Protein AF-A0A2N0ZFA1-F1 (afdb_monomer)

Sequence (68 aa):
MLNRDQIDDIRFCAMKKKIKNKDIAQAIVSSDALVSLFLNHKTNMSSEKQEKLIEFVENQPEYKLVRV

Structure (mmCIF, N/CA/C/O backbone):
data_AF-A0A2N0ZFA1-F1
#
_entry.id   AF-A0A2N0ZFA1-F1
#
loop_
_atom_site.group_PDB
_atom_site.id
_atom_site.type_symbol
_atom_site.label_atom_id
_atom_site.label_alt_id
_atom_site.label_comp_id
_atom_site.label_asym_id
_atom_site.label_entity_id
_atom_site.label_seq_id
_atom_site.pdbx_PDB_ins_code
_atom_site.Cartn_x
_atom_site.Cartn_y
_atom_site.Cartn_z
_atom_site.occupancy
_atom_site.B_iso_or_equiv
_atom_site.auth_seq_id
_atom_site.auth_comp_id
_atom_site.auth_asym_id
_atom_site.auth_atom_id
_atom_site.pdbx_PDB_model_num
ATOM 1 N N . MET A 1 1 ? 11.641 8.933 -8.306 1.00 57.53 1 MET A N 1
ATOM 2 C CA . MET A 1 1 ? 11.670 7.700 -7.489 1.00 57.53 1 MET A CA 1
ATOM 3 C C . MET A 1 1 ? 11.285 8.094 -6.080 1.00 57.53 1 MET A C 1
ATOM 5 O O . MET A 1 1 ? 11.858 9.064 -5.598 1.00 57.53 1 MET A O 1
ATOM 9 N N . LEU A 1 2 ? 10.327 7.405 -5.455 1.00 66.25 2 LEU A N 1
ATOM 10 C CA . LEU A 1 2 ? 10.029 7.649 -4.043 1.00 66.25 2 LEU A CA 1
ATOM 11 C C . LEU A 1 2 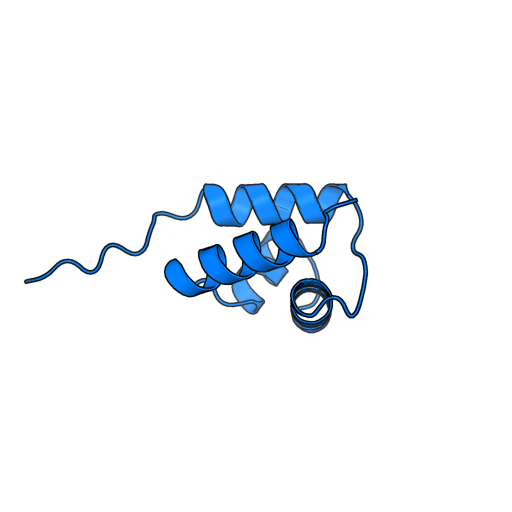? 11.214 7.249 -3.165 1.00 66.25 2 LEU A C 1
ATOM 13 O O . LEU A 1 2 ? 11.862 6.230 -3.415 1.00 66.25 2 LEU A O 1
ATOM 17 N N . ASN 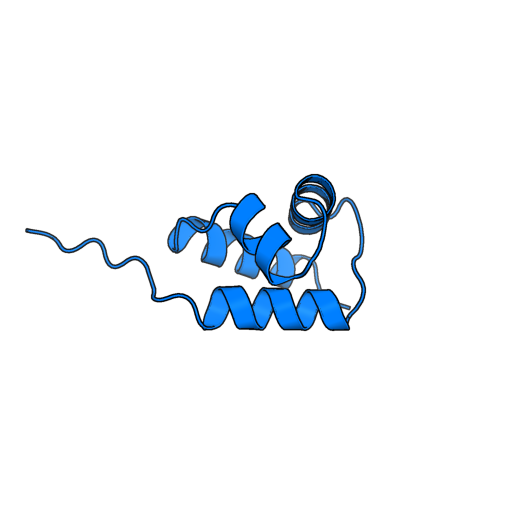A 1 3 ? 11.470 8.050 -2.137 1.00 79.69 3 ASN A N 1
ATOM 18 C CA . ASN A 1 3 ? 12.437 7.711 -1.106 1.00 79.69 3 ASN A CA 1
ATOM 19 C C . ASN A 1 3 ? 11.848 6.670 -0.141 1.00 79.69 3 ASN A C 1
ATOM 21 O O . ASN A 1 3 ? 10.626 6.527 -0.048 1.00 79.69 3 ASN A O 1
ATOM 25 N N . ARG A 1 4 ? 12.706 5.956 0.597 1.00 78.94 4 ARG A N 1
ATOM 26 C CA . ARG A 1 4 ? 12.254 4.927 1.553 1.00 78.94 4 ARG A CA 1
ATOM 27 C C . ARG A 1 4 ? 11.273 5.495 2.583 1.00 78.94 4 ARG A C 1
ATOM 29 O O . ARG A 1 4 ? 10.212 4.917 2.779 1.00 78.94 4 ARG A O 1
ATOM 36 N N . ASP A 1 5 ? 11.553 6.682 3.111 1.00 81.94 5 ASP A N 1
ATOM 37 C CA . ASP A 1 5 ? 10.673 7.344 4.082 1.00 81.94 5 ASP A CA 1
ATOM 38 C C . ASP A 1 5 ? 9.254 7.566 3.523 1.00 81.94 5 ASP A C 1
ATOM 40 O O . ASP A 1 5 ? 8.266 7.301 4.198 1.00 81.94 5 ASP A O 1
ATOM 44 N N . GLN A 1 6 ? 9.132 7.934 2.242 1.00 81.62 6 GLN A N 1
ATOM 45 C CA . GLN A 1 6 ? 7.829 8.147 1.600 1.00 81.62 6 GLN A CA 1
ATOM 46 C C . GLN A 1 6 ? 7.051 6.837 1.413 1.00 81.62 6 GLN A C 1
ATOM 48 O O . GLN A 1 6 ? 5.827 6.813 1.520 1.00 81.62 6 GLN A O 1
ATOM 53 N N . ILE A 1 7 ? 7.747 5.734 1.118 1.00 84.62 7 ILE A N 1
ATOM 54 C CA . ILE A 1 7 ? 7.120 4.408 1.015 1.00 84.62 7 ILE A CA 1
ATOM 55 C C . ILE A 1 7 ? 6.614 3.963 2.394 1.00 84.62 7 ILE A C 1
ATOM 57 O O . ILE A 1 7 ? 5.521 3.399 2.490 1.00 84.62 7 ILE A O 1
ATOM 61 N N . ASP A 1 8 ? 7.371 4.247 3.455 1.00 86.19 8 ASP 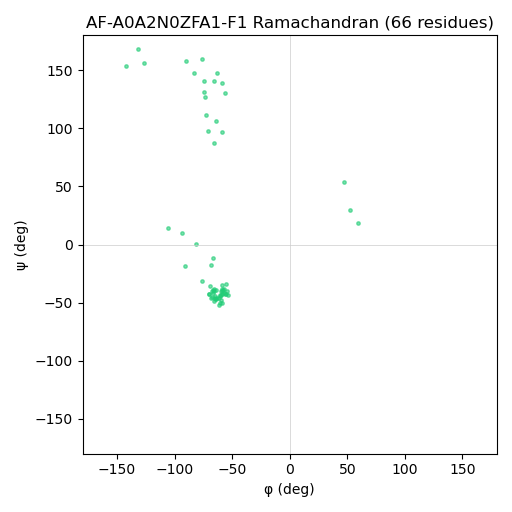A N 1
ATOM 62 C CA . ASP A 1 8 ? 6.965 3.949 4.827 1.00 86.19 8 ASP A CA 1
ATOM 63 C C . ASP A 1 8 ? 5.770 4.814 5.269 1.00 86.19 8 ASP A C 1
ATOM 65 O O . ASP A 1 8 ? 4.820 4.276 5.844 1.00 86.19 8 ASP A O 1
ATOM 69 N N . ASP A 1 9 ? 5.731 6.101 4.908 1.00 86.19 9 ASP A N 1
ATOM 70 C CA . ASP A 1 9 ? 4.583 6.989 5.156 1.00 86.19 9 ASP A CA 1
ATOM 71 C C . ASP A 1 9 ? 3.309 6.491 4.465 1.00 86.19 9 ASP A C 1
ATOM 73 O O . ASP A 1 9 ? 2.230 6.441 5.064 1.00 86.19 9 ASP A O 1
ATOM 77 N N . ILE A 1 10 ? 3.427 6.061 3.208 1.00 84.94 10 ILE A N 1
ATOM 78 C CA . ILE A 1 10 ? 2.328 5.476 2.434 1.00 84.94 10 ILE A CA 1
ATOM 79 C C . ILE A 1 10 ? 1.842 4.183 3.086 1.00 84.94 10 ILE A C 1
ATOM 81 O O . ILE A 1 10 ? 0.635 3.976 3.242 1.00 84.94 10 ILE A O 1
ATOM 85 N N . ARG A 1 11 ? 2.771 3.308 3.483 1.00 86.19 11 ARG A N 1
ATOM 86 C CA . ARG A 1 11 ? 2.454 2.056 4.173 1.00 86.19 11 ARG A CA 1
ATOM 87 C C . ARG A 1 11 ? 1.726 2.330 5.485 1.00 86.19 11 ARG A C 1
ATOM 89 O O . ARG A 1 11 ? 0.735 1.662 5.786 1.00 86.19 11 ARG A O 1
ATOM 96 N N . PHE A 1 12 ? 2.188 3.315 6.248 1.00 86.25 12 PHE A N 1
ATOM 97 C CA . PHE A 1 12 ? 1.561 3.734 7.493 1.00 86.25 12 PHE A CA 1
ATOM 98 C C . PHE A 1 12 ? 0.161 4.312 7.254 1.00 86.25 12 PHE A C 1
ATOM 100 O O . PHE A 1 12 ? -0.788 3.922 7.935 1.00 86.25 12 PHE A O 1
ATOM 107 N N . CYS A 1 13 ? -0.009 5.167 6.242 1.00 84.62 13 CYS A N 1
ATOM 108 C CA . CYS A 1 13 ? -1.310 5.700 5.840 1.00 84.62 13 CYS A CA 1
ATOM 109 C C . CYS A 1 13 ? -2.285 4.589 5.435 1.00 84.62 13 CYS A C 1
ATOM 111 O O . CYS A 1 13 ? -3.413 4.553 5.928 1.00 84.62 13 CYS A O 1
ATOM 113 N N . ALA A 1 14 ? -1.849 3.648 4.595 1.00 85.75 14 ALA A N 1
ATOM 114 C CA . ALA A 1 14 ? -2.653 2.500 4.188 1.00 85.75 14 ALA A CA 1
ATOM 115 C C . ALA A 1 14 ? -3.077 1.652 5.398 1.00 85.75 14 ALA A C 1
ATOM 117 O O . ALA A 1 14 ? -4.248 1.289 5.522 1.00 85.75 14 ALA A O 1
ATOM 118 N N . MET A 1 15 ? -2.159 1.419 6.342 1.00 84.00 15 MET A N 1
ATOM 119 C CA . MET A 1 15 ? -2.439 0.703 7.588 1.00 84.00 15 MET A CA 1
ATOM 120 C C . MET A 1 15 ? -3.449 1.452 8.473 1.00 84.00 15 MET A C 1
ATOM 122 O O . MET A 1 15 ? -4.422 0.849 8.929 1.00 84.00 15 MET A O 1
ATOM 126 N N . LYS A 1 16 ? -3.273 2.766 8.672 1.00 83.94 16 LYS A N 1
ATOM 127 C CA . LYS A 1 16 ? -4.191 3.624 9.443 1.00 83.94 16 LYS A CA 1
ATOM 128 C C . LYS A 1 16 ? -5.595 3.628 8.836 1.00 83.94 16 LYS A C 1
ATOM 130 O O . LYS A 1 16 ? -6.583 3.565 9.562 1.00 83.94 16 LYS A O 1
ATOM 135 N N . LYS A 1 17 ? -5.682 3.654 7.504 1.00 83.25 17 LYS A N 1
ATOM 136 C CA . LYS A 1 17 ? -6.937 3.615 6.741 1.00 83.25 17 LYS A CA 1
ATOM 137 C C . LYS A 1 17 ? -7.514 2.198 6.576 1.00 83.25 17 LYS A C 1
ATOM 139 O O . LYS A 1 17 ? -8.566 2.050 5.967 1.00 83.25 17 LYS A O 1
ATOM 144 N N . LYS A 1 18 ? -6.864 1.161 7.131 1.00 83.50 18 LYS A N 1
ATOM 145 C CA . LYS A 1 18 ? -7.216 -0.267 6.968 1.00 83.50 18 LYS A CA 1
ATOM 146 C C . LYS A 1 18 ? -7.352 -0.714 5.504 1.00 83.50 18 LYS A C 1
ATOM 148 O O . LYS A 1 18 ? -8.107 -1.639 5.203 1.00 83.50 18 LYS A O 1
ATOM 153 N N . ILE A 1 19 ? -6.609 -0.081 4.604 1.00 85.19 19 ILE A N 1
ATOM 154 C CA . ILE A 1 19 ? -6.569 -0.449 3.191 1.00 85.19 19 ILE A CA 1
ATOM 155 C C . ILE A 1 19 ? -5.763 -1.742 3.071 1.00 85.19 19 ILE A C 1
ATOM 157 O O . ILE A 1 19 ? -4.635 -1.822 3.565 1.00 85.19 19 ILE A O 1
ATOM 161 N N . LYS A 1 20 ? -6.321 -2.769 2.425 1.00 86.50 20 LYS A N 1
ATOM 162 C CA . LYS A 1 20 ? -5.581 -4.011 2.187 1.00 86.50 20 LYS A CA 1
ATOM 163 C C . LYS A 1 20 ? -4.716 -3.858 0.943 1.00 86.50 20 LYS A C 1
ATOM 165 O O . LYS A 1 20 ? -5.123 -3.238 -0.036 1.00 86.50 20 LYS A O 1
ATOM 170 N N . ASN A 1 21 ? -3.558 -4.515 0.936 1.00 86.88 21 ASN A N 1
ATOM 171 C CA . ASN A 1 21 ? -2.676 -4.543 -0.236 1.00 86.88 21 ASN A CA 1
ATOM 172 C C . ASN A 1 21 ? -3.402 -5.042 -1.496 1.00 86.88 21 ASN A C 1
ATOM 174 O O . ASN A 1 21 ? -3.179 -4.508 -2.577 1.00 86.88 21 ASN A O 1
ATOM 178 N N . LYS A 1 22 ? -4.348 -5.979 -1.336 1.00 87.25 22 LYS A N 1
ATOM 179 C CA . LYS A 1 22 ? -5.228 -6.459 -2.407 1.00 87.25 22 LYS A CA 1
ATOM 180 C C . LYS A 1 22 ? -6.073 -5.343 -3.038 1.00 87.25 22 LYS A C 1
ATOM 182 O O . LYS A 1 22 ? -6.225 -5.334 -4.256 1.00 87.25 22 LYS A O 1
ATOM 187 N N . ASP A 1 23 ? -6.588 -4.412 -2.236 1.00 87.56 23 ASP A N 1
ATOM 188 C CA . ASP A 1 23 ? -7.421 -3.303 -2.720 1.00 87.56 23 ASP A CA 1
ATOM 189 C C . ASP A 1 23 ? -6.569 -2.307 -3.516 1.00 87.56 23 ASP A C 1
ATOM 191 O O . ASP A 1 23 ? -6.947 -1.890 -4.609 1.00 87.56 23 ASP A O 1
ATOM 195 N N . ILE A 1 24 ? -5.366 -2.008 -3.012 1.00 87.75 24 ILE A N 1
ATOM 196 C CA . ILE A 1 24 ? -4.376 -1.180 -3.716 1.00 87.75 24 ILE A CA 1
ATOM 197 C C . ILE A 1 24 ? -4.003 -1.839 -5.043 1.00 87.75 24 ILE A C 1
ATOM 199 O O . ILE A 1 24 ? -4.058 -1.200 -6.088 1.00 87.75 24 ILE A O 1
ATOM 203 N N . ALA A 1 25 ? -3.658 -3.126 -5.009 1.00 89.62 25 ALA A N 1
ATOM 204 C CA . ALA A 1 25 ? -3.268 -3.910 -6.172 1.00 89.62 25 ALA A CA 1
ATOM 205 C C . ALA A 1 25 ? -4.356 -3.907 -7.255 1.00 89.62 25 ALA A C 1
ATOM 207 O O . ALA A 1 25 ? -4.052 -3.722 -8.434 1.00 89.62 25 ALA A O 1
ATOM 208 N N . GLN A 1 26 ? -5.623 -4.028 -6.853 1.00 87.94 26 GLN A N 1
ATOM 209 C CA . GLN A 1 26 ? -6.760 -3.946 -7.763 1.00 87.94 26 GLN A CA 1
ATOM 210 C C . GLN A 1 26 ? -6.919 -2.541 -8.363 1.00 87.94 26 GLN A C 1
ATOM 212 O O . GLN A 1 26 ? -7.142 -2.425 -9.567 1.00 87.94 26 GLN A O 1
ATOM 217 N N . ALA A 1 27 ? -6.746 -1.484 -7.564 1.00 86.38 27 ALA A N 1
ATOM 218 C CA . ALA A 1 27 ? -6.845 -0.100 -8.026 1.00 86.38 27 ALA A CA 1
ATOM 219 C C . ALA A 1 27 ? -5.735 0.282 -9.021 1.00 86.38 27 ALA A C 1
ATOM 221 O O . ALA A 1 27 ? -5.997 0.948 -10.022 1.00 86.38 27 ALA A O 1
ATOM 222 N N . ILE A 1 28 ? -4.501 -0.176 -8.789 1.00 87.62 28 ILE A N 1
ATOM 223 C CA . ILE A 1 28 ? -3.349 0.139 -9.652 1.00 87.62 28 ILE A CA 1
ATOM 224 C C . ILE A 1 28 ? -3.088 -0.912 -10.742 1.00 87.62 28 ILE A C 1
ATOM 226 O O . ILE A 1 28 ? -2.033 -0.884 -11.385 1.00 87.62 28 I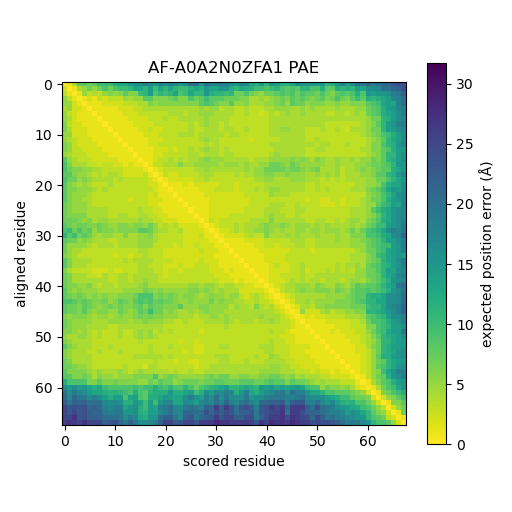LE A O 1
ATOM 230 N N . VAL A 1 29 ? -4.011 -1.865 -10.923 1.00 86.94 29 VAL A N 1
ATOM 231 C CA . VAL A 1 29 ? -3.909 -2.986 -11.875 1.00 86.94 29 VAL A CA 1
ATOM 232 C C . VAL A 1 29 ? -2.533 -3.664 -11.779 1.00 86.94 29 VAL A C 1
ATOM 234 O O . VAL A 1 29 ? -1.764 -3.763 -12.738 1.00 86.94 29 VAL A O 1
ATOM 237 N N . SER A 1 30 ? -2.162 -4.059 -10.563 1.00 87.62 30 SER A N 1
ATOM 238 C CA . SER A 1 30 ? -0.919 -4.777 -10.271 1.00 87.62 30 SER A CA 1
ATOM 239 C C . SER A 1 30 ? -1.172 -5.988 -9.385 1.00 87.62 30 SER A C 1
ATOM 241 O O . SER A 1 30 ? -2.248 -6.167 -8.827 1.00 87.62 30 SER A O 1
ATOM 243 N N . SER A 1 31 ? -0.164 -6.846 -9.263 1.00 89.00 31 SER A N 1
ATOM 244 C CA . SER A 1 31 ? -0.228 -8.008 -8.381 1.00 89.00 31 SER A CA 1
ATOM 245 C C . SER A 1 31 ? -0.088 -7.593 -6.916 1.00 89.00 31 SER A C 1
ATOM 247 O O . SER A 1 31 ? 0.768 -6.775 -6.583 1.00 89.00 31 SER A O 1
ATOM 249 N N . ASP A 1 32 ? -0.847 -8.230 -6.025 1.00 88.88 32 ASP A N 1
ATOM 250 C CA . ASP A 1 32 ? -0.741 -8.044 -4.566 1.00 88.88 32 ASP A CA 1
ATOM 251 C C . ASP A 1 32 ? 0.690 -8.290 -4.055 1.00 88.88 32 ASP A C 1
ATOM 253 O O . ASP A 1 32 ? 1.245 -7.510 -3.281 1.00 88.88 32 ASP A O 1
ATOM 257 N N . ALA A 1 33 ? 1.352 -9.316 -4.599 1.00 89.44 33 ALA A N 1
ATOM 258 C CA . ALA A 1 33 ? 2.759 -9.592 -4.324 1.00 89.44 33 ALA A CA 1
ATOM 259 C C . ALA A 1 33 ? 3.675 -8.413 -4.696 1.00 89.44 33 ALA A C 1
ATOM 261 O O . ALA A 1 33 ? 4.608 -8.110 -3.959 1.00 89.44 33 ALA A O 1
ATOM 262 N N . LEU A 1 34 ? 3.399 -7.718 -5.804 1.00 88.44 34 LEU A N 1
ATOM 263 C CA . LEU A 1 34 ? 4.202 -6.583 -6.255 1.00 88.44 34 LEU A CA 1
ATOM 264 C C . LEU A 1 34 ? 4.027 -5.382 -5.321 1.00 88.44 34 LEU A C 1
ATOM 266 O O . LEU A 1 34 ? 5.019 -4.769 -4.936 1.00 88.44 34 LEU A O 1
ATOM 270 N N . VAL A 1 35 ? 2.793 -5.100 -4.894 1.00 89.19 35 VAL A N 1
ATOM 271 C CA . VAL A 1 35 ? 2.502 -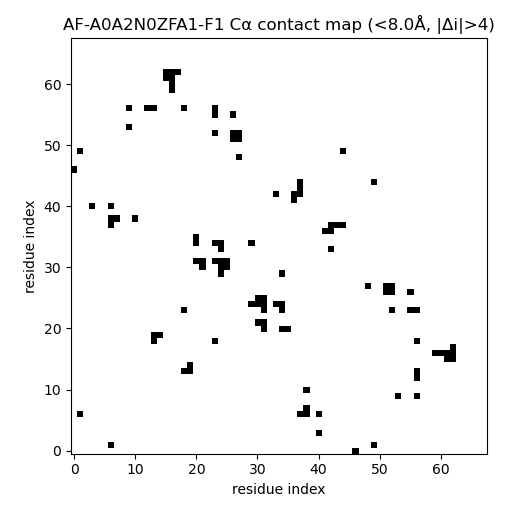4.059 -3.895 1.00 89.19 35 VAL A CA 1
ATOM 272 C C . VAL A 1 35 ? 3.194 -4.379 -2.571 1.00 89.19 35 VAL A C 1
ATOM 274 O O . VAL A 1 35 ? 3.873 -3.528 -2.006 1.00 89.19 35 VAL A O 1
ATOM 277 N N . SER A 1 36 ?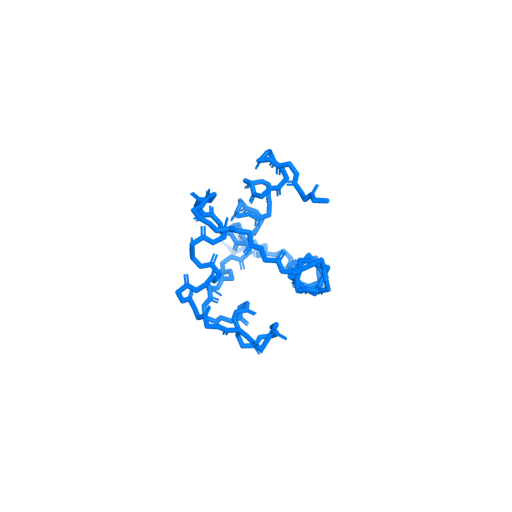 3.096 -5.624 -2.106 1.00 89.62 36 SER A N 1
ATOM 278 C CA . SER A 1 36 ? 3.765 -6.073 -0.883 1.00 89.62 36 SER A CA 1
ATOM 279 C C . SER A 1 36 ? 5.289 -5.941 -0.968 1.00 89.62 36 SER A C 1
ATOM 281 O O . SER A 1 36 ? 5.924 -5.458 -0.032 1.00 89.62 36 SER A O 1
ATOM 283 N N . LEU A 1 37 ? 5.901 -6.323 -2.092 1.00 89.94 37 LEU A N 1
ATOM 284 C CA . LEU A 1 37 ? 7.339 -6.152 -2.306 1.00 89.94 37 LEU A CA 1
ATOM 285 C C . LEU A 1 37 ? 7.730 -4.669 -2.338 1.00 89.94 37 LEU A C 1
ATOM 287 O O . LEU A 1 37 ? 8.761 -4.310 -1.772 1.00 89.94 37 LEU A O 1
ATOM 291 N N . PHE A 1 38 ? 6.908 -3.817 -2.954 1.00 88.94 38 PHE A N 1
ATOM 292 C CA . PHE A 1 38 ? 7.153 -2.379 -3.051 1.00 88.94 38 PHE A CA 1
ATOM 293 C C . PHE A 1 38 ? 7.108 -1.713 -1.670 1.00 88.94 38 PHE A C 1
ATOM 295 O O . PHE A 1 38 ? 8.066 -1.055 -1.278 1.00 88.94 38 PHE A O 1
ATOM 302 N N . LEU A 1 39 ? 6.068 -1.991 -0.876 1.00 85.44 39 LEU A N 1
ATOM 303 C CA . LEU A 1 39 ? 5.915 -1.491 0.501 1.00 85.44 39 LEU A CA 1
ATOM 304 C C . LEU A 1 39 ? 6.959 -2.048 1.489 1.00 85.44 39 LEU A C 1
ATOM 306 O O . LEU A 1 39 ? 7.054 -1.586 2.625 1.00 85.44 39 LEU A O 1
ATOM 310 N N . ASN A 1 40 ? 7.716 -3.071 1.090 1.00 87.44 40 ASN A N 1
ATOM 311 C CA . ASN A 1 40 ? 8.826 -3.631 1.861 1.00 87.44 40 ASN A CA 1
ATOM 312 C C . ASN A 1 40 ? 10.198 -3.249 1.283 1.00 87.44 40 ASN A C 1
ATOM 314 O O . ASN A 1 40 ? 11.194 -3.877 1.643 1.00 87.44 40 ASN A O 1
ATOM 318 N N . HIS A 1 41 ? 10.265 -2.266 0.378 1.00 85.62 41 HIS A N 1
ATOM 319 C CA . HIS A 1 41 ? 11.505 -1.802 -0.264 1.00 85.62 41 HIS A CA 1
ATOM 320 C C . HIS A 1 41 ? 12.252 -2.888 -1.059 1.00 85.62 41 HIS A C 1
ATOM 322 O O . HIS A 1 41 ? 13.444 -2.757 -1.332 1.00 85.62 41 HIS A O 1
ATOM 328 N N . LYS A 1 42 ? 11.571 -3.984 -1.423 1.00 85.31 42 LYS A N 1
ATOM 329 C CA . LYS A 1 42 ? 12.159 -5.138 -2.128 1.00 85.31 42 LYS A CA 1
ATOM 330 C C . LYS A 1 42 ? 12.083 -5.022 -3.646 1.00 85.31 42 LYS A C 1
ATOM 332 O O . LYS A 1 42 ? 12.800 -5.733 -4.341 1.00 85.31 42 LYS A O 1
ATOM 337 N N . THR A 1 43 ? 11.209 -4.167 -4.164 1.00 86.56 43 THR A N 1
ATOM 338 C CA . THR A 1 43 ? 11.119 -3.876 -5.596 1.00 86.56 43 THR A CA 1
ATOM 339 C C . THR A 1 43 ? 10.827 -2.406 -5.806 1.00 86.56 43 THR A C 1
ATOM 341 O O . THR A 1 43 ? 10.179 -1.771 -4.978 1.00 86.56 43 THR A O 1
ATOM 344 N N . ASN A 1 44 ? 11.244 -1.900 -6.959 1.00 81.81 44 ASN A N 1
ATOM 345 C CA . ASN A 1 44 ? 10.730 -0.649 -7.481 1.00 81.81 44 ASN A CA 1
ATOM 346 C C . ASN A 1 44 ? 9.511 -0.922 -8.361 1.00 81.81 44 ASN A C 1
ATOM 348 O O . ASN A 1 44 ? 9.310 -2.026 -8.873 1.00 81.81 44 ASN A O 1
ATOM 352 N N . MET A 1 45 ? 8.691 0.106 -8.513 1.00 83.38 45 MET A N 1
ATOM 353 C CA . MET A 1 45 ? 7.494 0.102 -9.337 1.00 83.38 45 MET A CA 1
ATOM 354 C C . MET A 1 45 ? 7.582 1.294 -10.298 1.00 83.38 45 MET A C 1
ATOM 356 O O . MET A 1 45 ? 8.316 2.244 -10.019 1.00 83.38 45 MET A O 1
ATOM 360 N N . SER A 1 46 ? 6.894 1.244 -11.440 1.00 86.44 46 SER A N 1
ATOM 361 C CA . SER A 1 46 ? 6.902 2.363 -12.390 1.00 86.44 46 SER A CA 1
ATOM 362 C C . SER A 1 46 ? 6.293 3.620 -11.765 1.00 86.44 46 SER A C 1
ATOM 364 O O . SER A 1 46 ? 5.373 3.519 -10.952 1.00 86.44 46 SER A O 1
ATOM 366 N N . SER A 1 47 ? 6.780 4.797 -12.165 1.00 84.12 47 SER A N 1
ATOM 367 C CA . SER A 1 47 ? 6.325 6.089 -11.632 1.00 84.12 47 SER A CA 1
ATOM 368 C C . SER A 1 47 ? 4.803 6.257 -11.725 1.00 84.12 47 SER A C 1
ATOM 370 O O . SER A 1 47 ? 4.170 6.589 -10.733 1.00 84.12 47 SER A O 1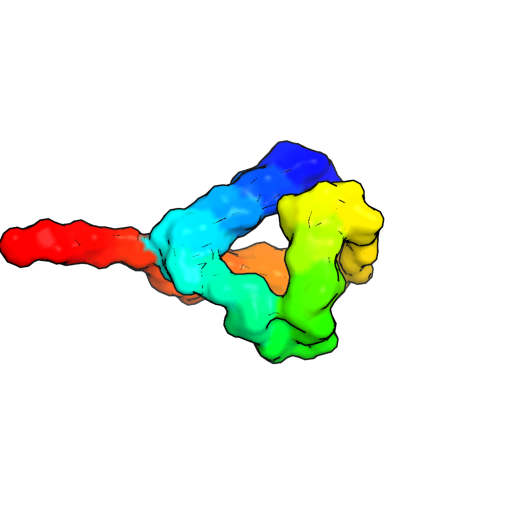
ATOM 372 N N . GLU A 1 48 ? 4.193 5.8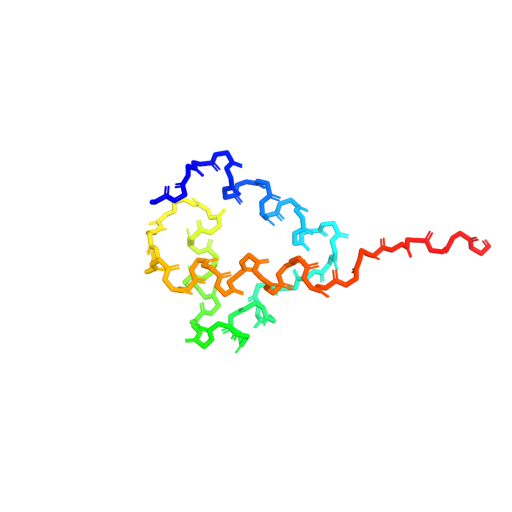83 -12.855 1.00 86.12 48 GLU A N 1
ATOM 373 C CA . GLU A 1 48 ? 2.732 5.936 -13.041 1.00 86.12 48 GLU A CA 1
ATOM 374 C C . GLU A 1 48 ? 1.956 5.121 -11.995 1.00 86.12 48 GLU A C 1
ATOM 376 O O . GLU A 1 48 ? 0.881 5.504 -11.541 1.00 86.12 48 GLU A O 1
ATOM 381 N N . LYS A 1 49 ? 2.482 3.955 -11.605 1.00 85.38 49 LYS A N 1
ATOM 382 C CA . LYS A 1 49 ? 1.841 3.099 -10.600 1.00 85.38 49 LYS A CA 1
ATOM 383 C C . LYS A 1 49 ? 2.049 3.636 -9.192 1.00 85.38 49 LYS A C 1
ATOM 385 O O . LYS A 1 49 ? 1.190 3.431 -8.341 1.00 85.38 49 LYS A O 1
ATOM 390 N N . GLN A 1 50 ? 3.182 4.291 -8.949 1.00 85.81 50 GLN A N 1
ATOM 391 C CA . GLN A 1 50 ? 3.447 4.974 -7.688 1.00 85.81 50 GLN A CA 1
ATOM 392 C C . GLN A 1 50 ? 2.469 6.133 -7.492 1.00 85.81 50 GLN A C 1
ATOM 394 O O . GLN A 1 50 ? 1.857 6.219 -6.434 1.00 85.81 50 GLN A O 1
ATOM 399 N N . GLU A 1 51 ? 2.253 6.949 -8.524 1.00 86.31 51 GLU A N 1
ATOM 400 C CA . GLU A 1 51 ? 1.275 8.043 -8.506 1.00 86.31 51 GLU A CA 1
ATOM 401 C C . GLU A 1 51 ? -0.138 7.526 -8.238 1.00 86.31 51 GLU A C 1
ATOM 403 O O . GLU A 1 51 ? -0.769 7.953 -7.277 1.00 86.31 51 GLU A O 1
ATOM 408 N N . LYS A 1 52 ? -0.594 6.509 -8.982 1.00 87.38 52 LYS A N 1
ATOM 409 C CA . LY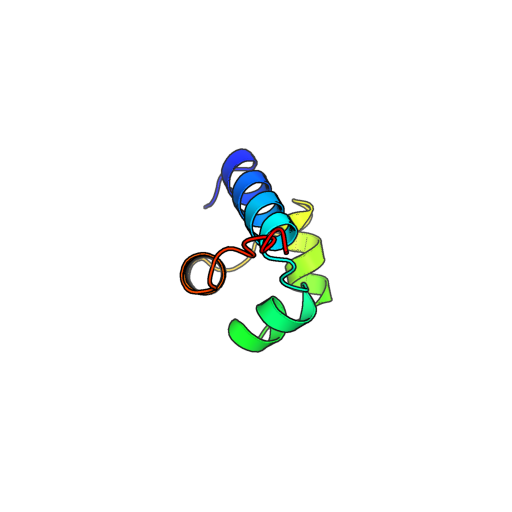S A 1 52 ? -1.915 5.896 -8.748 1.00 87.38 52 LYS A CA 1
ATOM 410 C C . LYS A 1 52 ? -2.072 5.322 -7.343 1.00 87.38 52 LYS A C 1
ATOM 412 O O . LYS A 1 52 ? -3.167 5.338 -6.787 1.00 87.38 52 LYS A O 1
ATOM 417 N N . LEU A 1 53 ? -0.999 4.777 -6.770 1.00 85.94 53 LEU A N 1
ATOM 418 C CA . LEU A 1 53 ? -1.017 4.256 -5.408 1.00 85.94 53 LEU A CA 1
ATOM 419 C C . LEU A 1 53 ? -1.201 5.392 -4.398 1.00 85.94 53 LEU A C 1
ATOM 421 O O . LEU A 1 53 ? -2.022 5.259 -3.493 1.00 85.94 53 LEU A O 1
ATOM 425 N N . ILE A 1 54 ? -0.468 6.495 -4.564 1.00 85.38 54 ILE A N 1
ATOM 426 C CA . ILE A 1 54 ? -0.583 7.685 -3.713 1.00 85.38 54 ILE A CA 1
ATOM 427 C C . ILE A 1 54 ? -1.991 8.266 -3.827 1.00 85.38 54 ILE A C 1
ATOM 429 O O . ILE A 1 54 ? -2.669 8.388 -2.812 1.00 85.38 54 ILE A O 1
ATOM 433 N N . GLU A 1 55 ? -2.467 8.512 -5.049 1.00 86.44 55 GLU A N 1
ATOM 434 C CA . GLU A 1 55 ? -3.819 9.017 -5.302 1.00 86.44 55 GLU A CA 1
ATOM 435 C C . GLU A 1 55 ? -4.880 8.118 -4.670 1.00 86.44 55 GLU A C 1
ATOM 437 O O . GLU A 1 55 ? -5.828 8.605 -4.057 1.00 86.44 55 GLU A O 1
ATOM 442 N N . PHE A 1 56 ? -4.736 6.796 -4.780 1.00 86.44 56 PHE A N 1
ATOM 443 C CA . PHE A 1 56 ? -5.675 5.867 -4.167 1.00 86.44 56 PHE A CA 1
ATOM 444 C C . PHE A 1 56 ? -5.651 5.962 -2.640 1.00 86.44 56 PHE A C 1
ATOM 446 O O . PHE A 1 56 ? -6.705 6.042 -2.014 1.00 86.44 56 PHE A O 1
ATOM 453 N N . VAL A 1 57 ? -4.469 5.975 -2.021 1.00 83.00 57 VAL A N 1
ATOM 454 C CA . VAL A 1 57 ? -4.345 6.073 -0.561 1.00 83.00 57 VAL A CA 1
ATOM 455 C C . VAL A 1 57 ? -4.852 7.423 -0.055 1.00 83.00 57 VAL A C 1
ATOM 457 O O . VAL A 1 57 ? -5.503 7.452 0.989 1.00 83.00 57 VAL A O 1
ATOM 460 N N . GLU A 1 58 ? -4.612 8.524 -0.766 1.00 81.56 58 GLU A N 1
ATOM 461 C CA . GLU A 1 58 ? -5.088 9.865 -0.408 1.00 81.56 58 GLU A CA 1
ATOM 462 C C . GLU A 1 58 ? -6.607 10.001 -0.537 1.00 81.56 58 GLU A C 1
ATOM 464 O O . GLU A 1 58 ? -7.247 10.460 0.410 1.00 81.56 58 GLU A O 1
ATOM 469 N N . ASN A 1 59 ? -7.188 9.518 -1.640 1.00 82.19 59 ASN A N 1
ATOM 470 C CA . ASN A 1 59 ? -8.628 9.595 -1.905 1.00 82.19 59 ASN A CA 1
ATOM 471 C C . ASN A 1 59 ? -9.483 8.716 -0.979 1.00 82.19 59 ASN A C 1
ATOM 473 O O . ASN A 1 59 ? -10.691 8.926 -0.870 1.00 82.19 59 ASN A O 1
ATOM 477 N N . GLN A 1 60 ? -8.893 7.731 -0.298 1.00 78.50 60 GLN A N 1
ATOM 478 C CA . GLN A 1 60 ? -9.628 6.924 0.675 1.00 78.50 60 GLN A CA 1
ATOM 479 C C . GLN A 1 60 ? -9.880 7.728 1.963 1.00 78.50 60 GLN A C 1
ATOM 481 O O . GLN A 1 60 ? -8.935 8.309 2.515 1.00 78.50 60 GLN A O 1
ATOM 486 N N . PRO A 1 61 ? -11.120 7.757 2.490 1.00 66.69 61 PRO A N 1
ATOM 487 C CA . PRO A 1 61 ? -11.425 8.476 3.718 1.00 66.69 61 PRO A CA 1
ATOM 488 C C . PRO A 1 61 ? -10.574 7.936 4.870 1.00 66.69 61 PRO A C 1
ATOM 490 O O . PRO A 1 61 ? -10.361 6.728 4.998 1.00 66.69 61 PRO A O 1
ATOM 493 N N . GLU A 1 62 ? -10.064 8.829 5.725 1.00 65.88 62 GLU A N 1
ATOM 494 C CA . GLU A 1 62 ? -9.413 8.384 6.954 1.00 65.88 62 GLU A CA 1
ATOM 495 C C . GLU A 1 62 ? -10.385 7.520 7.760 1.00 65.88 62 GLU A C 1
ATOM 497 O O . GLU A 1 62 ? -11.524 7.924 8.005 1.00 65.88 62 GLU A O 1
ATOM 502 N N . TYR A 1 63 ? -9.932 6.341 8.196 1.00 57.28 63 TYR A N 1
ATOM 503 C CA . TYR A 1 63 ? -10.701 5.503 9.109 1.00 57.28 63 TYR A CA 1
ATOM 504 C C . TYR A 1 63 ? -10.811 6.232 10.455 1.00 57.28 63 TYR A C 1
ATOM 506 O O . TYR A 1 63 ? -9.980 6.072 11.350 1.00 57.28 63 TYR A O 1
ATOM 514 N N . LYS A 1 64 ? -11.824 7.090 10.602 1.00 45.34 64 LYS A N 1
ATOM 515 C CA . LYS A 1 64 ? -12.192 7.665 11.892 1.00 45.34 64 LYS A CA 1
ATOM 516 C C . LYS A 1 64 ? -12.853 6.554 12.694 1.00 45.34 64 LYS A C 1
ATOM 518 O O . LYS A 1 64 ? -13.947 6.104 12.364 1.00 45.34 64 LYS A O 1
ATOM 523 N N . LEU A 1 65 ? -12.179 6.106 13.752 1.00 45.53 65 LEU A N 1
ATOM 524 C CA . LEU A 1 65 ? -12.830 5.386 14.841 1.00 45.53 65 LEU A CA 1
ATOM 525 C C . LEU A 1 65 ? -13.904 6.321 15.404 1.00 45.53 65 LEU A C 1
ATOM 527 O O . LEU A 1 65 ? -13.602 7.226 16.180 1.00 45.53 65 LEU A O 1
ATOM 531 N N . VAL A 1 66 ? -15.148 6.148 14.962 1.00 42.00 66 VAL A N 1
ATOM 532 C CA . VAL A 1 66 ? -16.296 6.760 15.624 1.00 42.00 66 VAL A CA 1
ATOM 533 C C . VAL A 1 66 ? -16.343 6.133 17.012 1.00 42.00 66 VAL A C 1
ATOM 535 O O . VAL A 1 66 ? -16.642 4.950 17.160 1.00 42.00 66 VAL A O 1
ATOM 538 N N . ARG A 1 67 ? -15.949 6.908 18.022 1.00 35.75 67 ARG A N 1
ATOM 539 C CA . ARG A 1 67 ? -16.173 6.572 19.424 1.00 35.75 67 ARG A CA 1
ATOM 540 C C . ARG A 1 67 ? -17.678 6.732 19.654 1.00 35.75 67 ARG A C 1
ATOM 542 O O . ARG A 1 67 ? -18.141 7.864 19.756 1.00 35.75 67 ARG A O 1
ATOM 549 N N . VAL A 1 68 ? -18.414 5.621 19.599 1.00 46.91 68 VAL A N 1
ATOM 550 C CA . VAL A 1 68 ? -19.811 5.539 20.059 1.00 46.91 68 VAL A CA 1
ATOM 551 C C . VAL A 1 68 ? -19.815 5.504 21.580 1.00 46.91 68 VAL A C 1
ATOM 553 O O . VAL A 1 68 ? -18.919 4.828 22.139 1.00 46.91 68 VAL A O 1
#

Mean predicted aligned error: 6.19 Å

Foldseek 3Di:
DDDLVVLQVLVVLCVQQVPQLVNLCVQLVHDSVVSVCVSVVNDDDDPSSVVSSVVVSVPRDGPPPPPD

Secondary structure (DSSP, 8-state):
---HHHHHHHHHHHHHTT--HHHHHHHTT--HHHHHHHHTTS----HHHHHHHHHHHHHSPP------

Organism: NCBI:txid549687

pLDDT: mean 80.85, std 12.53, range [35.75, 89.94]

Nearest PDB structures (foldseek):
  2lyk-assembly1_B  TM=8.733E-01  e=4.882E-02  Enterococcus faecalis
  7o81-assembly1_AU  TM=8.559E-01  e=2.482E-01  Oryctolagus cuniculus
  3ivp-assembly2_C  TM=8.980E-01  e=3.784E-01  Clostridioides difficile 630
  4yba-assembly1_A  TM=8.612E-01  e=3.355E-01  Klebsiella pneumoniae
  8ezt-assembly1_D-2  TM=7.664E-01  e=2.482E-01  Legionella pneumophila

Radius of gyration: 11.98 Å; Cα contacts (8 Å, |Δi|>4): 56; chains: 1; bounding box: 32×20×33 Å

InterPro domains:
  IPR010982 Lambda repressor-like, DNA-binding domain superfamily [G3DSA:1.10.260.40] (2-65)

Solvent-accessible surface area (backbone atoms only — not comparable to full-atom values): 4057 Å² total; per-residue (Å²): 132,84,52,70,70,56,40,49,51,50,47,49,50,30,56,63,43,68,54,50,55,59,58,53,12,61,74,50,74,47,53,42,69,56,46,53,31,36,65,64,76,72,43,88,75,57,68,72,47,52,50,47,46,50,53,50,58,65,73,45,71,75,61,71,81,77,84,126